Protein AF-A0AAN5IAG0-F1 (afdb_monomer)

Secondary structure (DSSP, 8-state):
---SS-S-------------TT----SS-TT----EE-BTTB--TTEEEETTEEEES---SSTTHHHHGGGTT-GGGHHHHHH-TTTTTSS-----

pLDDT: mean 71.32, std 16.06, range [41.38, 93.06]

Sequence (96 aa):
LLLILLSLLSSPVLPDCVMDEQATWCGCGYMQQALGPCVGGECPDGYMCICDYCCEGCMDDCYDCALYAQFCNNTNYCDLRQKCKRTCGICMDATT

InterPro domains:
  IPR003582 ShKT domain [PS51670] (58-91)

Structure (mmCIF, N/CA/C/O backbone):
data_AF-A0AAN5IAG0-F1
#
_entry.id   AF-A0AAN5IAG0-F1
#
loop_
_atom_site.group_PDB
_atom_site.id
_atom_site.type_symbol
_atom_site.label_atom_id
_atom_site.label_alt_id
_atom_site.label_comp_id
_atom_site.label_asym_id
_atom_site.label_entity_id
_atom_site.label_seq_id
_atom_site.pdbx_PDB_ins_code
_atom_site.Cartn_x
_atom_site.Cartn_y
_atom_site.Cartn_z
_atom_site.occupancy
_atom_site.B_iso_or_equiv
_atom_site.auth_seq_id
_atom_site.auth_comp_id
_atom_site.auth_asym_id
_atom_site.auth_atom_id
_atom_site.pdbx_PDB_model_num
ATOM 1 N N . LEU A 1 1 ? -6.692 49.169 19.188 1.00 49.16 1 LEU A N 1
ATOM 2 C CA . LEU A 1 1 ? -7.111 48.846 17.809 1.00 49.16 1 LEU A CA 1
ATOM 3 C C . LEU A 1 1 ? -6.194 47.737 17.318 1.00 49.16 1 LEU A C 1
ATOM 5 O O . LEU A 1 1 ? -4.998 47.959 17.242 1.00 49.16 1 LEU A O 1
ATOM 9 N N . LEU A 1 2 ? -6.690 46.498 17.287 1.00 51.69 2 LEU A N 1
ATOM 10 C CA . LEU A 1 2 ? -7.133 45.889 16.023 1.00 51.69 2 LEU A CA 1
ATOM 11 C C . LEU A 1 2 ? -5.927 45.833 15.064 1.00 51.69 2 LEU A C 1
ATOM 13 O O . LEU A 1 2 ? -5.647 46.829 14.417 1.00 51.69 2 LEU A O 1
ATOM 17 N N . LEU A 1 3 ? -5.128 44.763 14.984 1.00 52.84 3 LEU A N 1
ATOM 18 C CA . LEU A 1 3 ? -5.392 43.684 14.011 1.00 52.84 3 LEU A CA 1
ATOM 19 C C . LEU A 1 3 ? -4.217 42.672 13.904 1.00 52.84 3 LEU A C 1
ATOM 21 O O . LEU A 1 3 ? -3.764 42.423 12.798 1.00 52.84 3 LEU A O 1
ATOM 25 N N . ILE A 1 4 ? -3.649 42.081 14.967 1.00 52.75 4 ILE A N 1
ATOM 26 C CA . ILE A 1 4 ? -2.626 41.023 14.715 1.00 52.75 4 ILE A CA 1
ATOM 27 C C . ILE A 1 4 ? -2.649 39.826 15.678 1.00 52.75 4 ILE A C 1
ATOM 29 O O . ILE A 1 4 ? -1.649 39.150 15.872 1.00 52.75 4 ILE A O 1
ATOM 33 N N . LEU A 1 5 ? -3.811 39.529 16.265 1.00 53.28 5 LEU A N 1
ATOM 34 C CA . LEU A 1 5 ? -4.025 38.369 17.148 1.00 53.28 5 LEU A CA 1
ATOM 35 C C . LEU A 1 5 ? -4.734 37.183 16.455 1.00 53.28 5 LEU A C 1
ATOM 37 O O . LEU A 1 5 ? -5.291 36.337 17.142 1.00 53.28 5 LEU A O 1
ATOM 41 N N . LEU A 1 6 ? -4.759 37.110 15.115 1.00 51.47 6 LEU A N 1
ATOM 42 C CA . LEU A 1 6 ? -5.608 36.137 14.396 1.00 51.47 6 LEU A CA 1
ATOM 43 C C . LEU A 1 6 ? -4.932 35.257 13.343 1.00 51.47 6 LEU A C 1
ATOM 45 O O . LEU A 1 6 ? -5.622 34.521 12.642 1.00 51.47 6 LEU A O 1
ATOM 49 N N . SER A 1 7 ? -3.611 35.259 13.238 1.00 53.59 7 SER A N 1
ATOM 50 C CA . SER A 1 7 ? -2.921 34.332 12.343 1.00 53.59 7 SER A CA 1
ATOM 51 C C . SER A 1 7 ? -2.237 33.244 13.156 1.00 53.59 7 SER A C 1
ATOM 53 O O . SER A 1 7 ? -1.273 33.535 13.858 1.00 53.59 7 SER A O 1
ATOM 55 N N . LEU A 1 8 ? -2.710 32.007 12.952 1.00 51.47 8 LEU A N 1
ATOM 56 C CA . LEU A 1 8 ? -2.096 30.720 13.314 1.00 51.47 8 LEU A CA 1
ATOM 57 C C . LEU A 1 8 ? -2.710 29.999 14.531 1.00 51.47 8 LEU A C 1
ATOM 59 O O . LEU A 1 8 ? -2.003 29.380 15.319 1.00 51.47 8 LEU A O 1
ATOM 63 N N . LEU A 1 9 ? -4.047 29.945 14.620 1.00 47.81 9 LEU A N 1
ATOM 64 C CA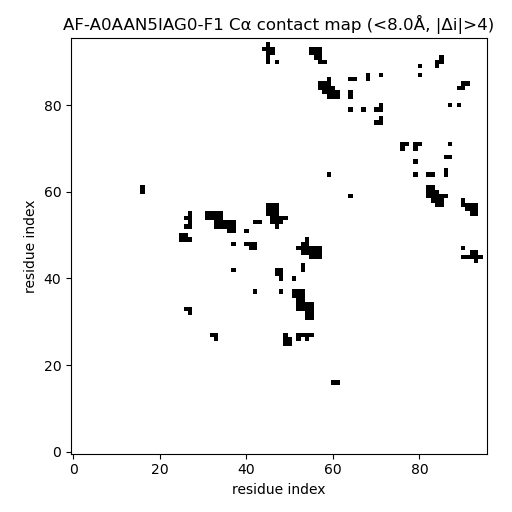 . LEU A 1 9 ? -4.683 28.683 15.032 1.00 47.81 9 LEU A CA 1
ATOM 65 C C . LEU A 1 9 ? -4.558 27.696 13.866 1.00 47.81 9 LEU A C 1
ATOM 67 O O . LEU A 1 9 ? -5.521 27.412 13.157 1.00 47.81 9 LEU A O 1
ATOM 71 N N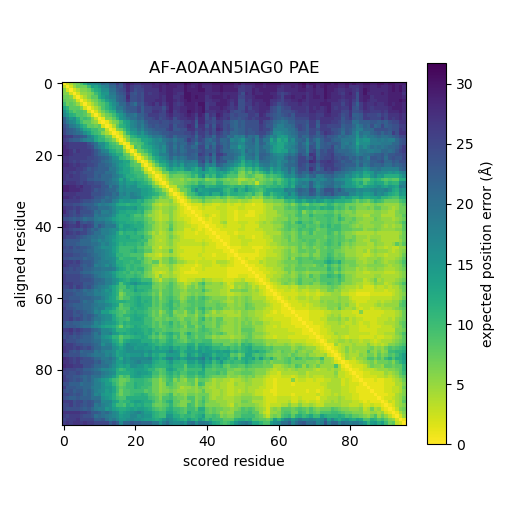 . SER A 1 10 ? -3.340 27.218 13.630 1.00 51.00 10 SER A N 1
ATOM 72 C CA . SER A 1 10 ? -3.144 25.990 12.876 1.00 51.00 10 SER A CA 1
ATOM 73 C C . SER A 1 10 ? -3.660 24.883 13.782 1.00 51.00 10 SER A C 1
ATOM 75 O O . SER A 1 10 ? -3.004 24.507 14.754 1.00 51.00 10 SER A O 1
ATOM 77 N N . SER A 1 11 ? -4.890 24.441 13.532 1.00 51.06 11 SER A N 1
ATOM 78 C CA . SER A 1 11 ? -5.429 23.216 14.113 1.00 51.06 11 SER A CA 1
ATOM 79 C C . SER A 1 11 ? -4.360 22.120 14.039 1.00 51.06 11 SER A C 1
ATOM 81 O O . SER A 1 11 ? -3.685 22.033 13.007 1.00 51.06 11 SER A O 1
ATOM 83 N N . PRO A 1 12 ? -4.194 21.268 15.065 1.00 45.25 12 PRO A N 1
ATOM 84 C CA . PRO A 1 12 ? -3.484 20.018 14.877 1.00 45.25 12 PRO A CA 1
ATOM 85 C C . PRO A 1 12 ? -4.341 19.192 13.919 1.00 45.25 12 PRO A C 1
ATOM 87 O O . PRO A 1 12 ? -5.274 18.502 14.325 1.00 45.25 12 PRO A O 1
ATOM 90 N N . VAL A 1 13 ? -4.083 19.333 12.621 1.00 48.22 13 VAL A N 1
ATOM 91 C CA . VAL A 1 13 ? -4.388 18.279 11.665 1.00 48.22 13 VAL A CA 1
ATOM 92 C C . VAL A 1 13 ? -3.756 17.038 12.279 1.00 48.22 13 VAL A C 1
ATOM 94 O O . VAL A 1 13 ? -2.549 17.017 12.535 1.00 48.22 13 VAL A O 1
ATOM 97 N N . LEU A 1 14 ? -4.595 16.054 12.624 1.00 44.28 14 LEU A N 1
ATOM 98 C CA . LEU A 1 14 ? -4.108 14.702 12.870 1.00 44.28 14 LEU A CA 1
ATOM 99 C C . LEU A 1 14 ? -3.145 14.366 11.729 1.00 44.28 14 LEU A C 1
ATOM 101 O O . LEU A 1 14 ? -3.352 14.870 10.620 1.00 44.28 14 LEU A O 1
ATOM 105 N N . PRO A 1 15 ? -2.120 13.537 11.960 1.00 43.22 15 PRO A N 1
ATOM 106 C CA . PRO A 1 15 ? -1.387 1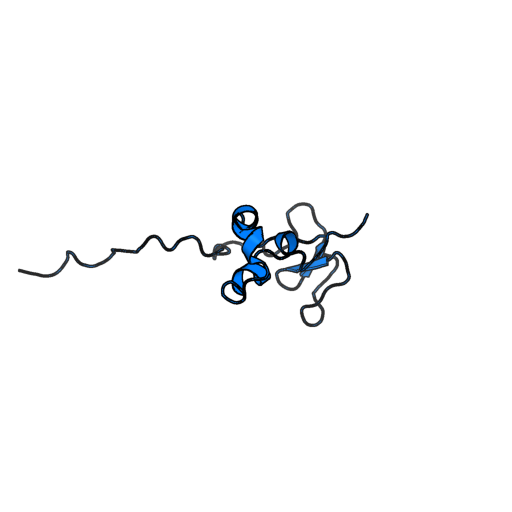2.997 10.844 1.00 43.22 15 PRO A CA 1
ATOM 107 C C . PRO A 1 15 ? -2.393 12.177 10.023 1.00 43.22 15 PRO A C 1
ATOM 109 O O . PRO A 1 15 ? -2.606 10.993 10.259 1.00 43.22 15 PRO A O 1
ATOM 112 N N . ASP A 1 16 ? -2.981 12.804 8.999 1.00 41.53 16 ASP A N 1
ATOM 113 C CA . ASP A 1 16 ? -3.017 12.172 7.697 1.00 41.53 16 ASP A CA 1
ATOM 114 C C . ASP A 1 16 ? -1.659 11.501 7.539 1.00 41.53 16 ASP A C 1
ATOM 116 O O . ASP A 1 16 ? -0.645 12.045 7.982 1.00 41.53 16 ASP A O 1
ATOM 120 N N . CYS A 1 17 ? -1.646 10.281 7.028 1.00 45.94 17 CYS A N 1
ATOM 121 C CA . CYS A 1 17 ? -0.437 9.503 6.812 1.00 45.94 17 CYS A CA 1
ATOM 122 C C . CYS A 1 17 ? 0.376 10.241 5.730 1.00 45.94 17 CYS A C 1
ATOM 124 O O . CYS A 1 17 ? 0.362 9.886 4.556 1.00 45.94 17 CYS A O 1
ATOM 126 N N . VAL A 1 18 ? 0.955 11.383 6.110 1.00 43.06 18 VAL A N 1
ATOM 127 C CA . VAL A 1 18 ? 1.757 12.278 5.307 1.00 43.06 18 VAL A CA 1
ATOM 128 C C . VAL A 1 18 ? 3.048 11.510 5.207 1.00 43.06 18 VAL A C 1
ATOM 130 O O . VAL A 1 18 ? 3.856 11.473 6.135 1.00 43.06 18 VAL A O 1
ATOM 133 N N . MET A 1 19 ? 3.191 10.830 4.077 1.00 47.41 19 MET A N 1
ATOM 134 C CA . MET A 1 19 ? 4.501 10.587 3.511 1.00 47.41 19 MET A CA 1
ATOM 135 C C . MET A 1 19 ? 5.180 11.954 3.504 1.00 47.41 19 MET A C 1
ATOM 137 O O . MET A 1 19 ? 4.764 12.843 2.763 1.00 47.41 19 MET A O 1
ATOM 141 N N . ASP A 1 20 ? 6.102 12.153 4.4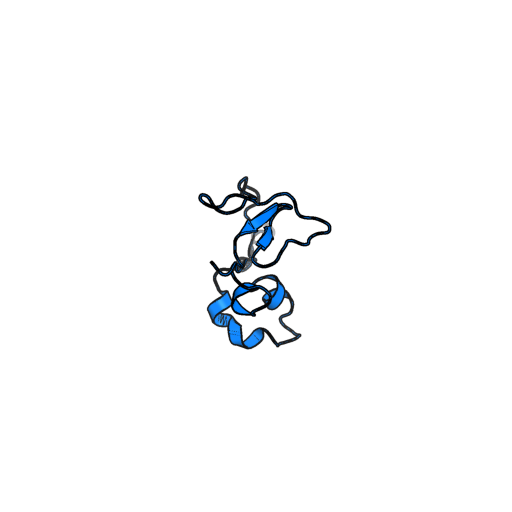46 1.00 41.38 20 ASP A N 1
ATOM 142 C CA . ASP A 1 20 ? 6.843 13.397 4.606 1.00 41.38 20 ASP A CA 1
ATOM 143 C C . ASP A 1 20 ? 7.347 13.829 3.224 1.00 41.38 20 ASP A C 1
ATOM 145 O O . ASP A 1 20 ? 7.867 1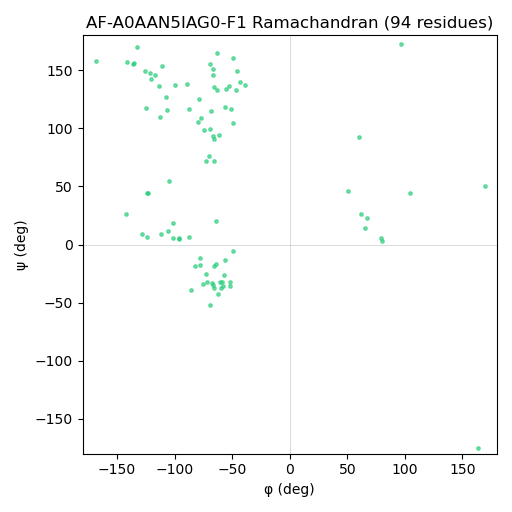3.005 2.469 1.00 41.38 20 ASP A O 1
ATOM 149 N N . GLU A 1 21 ? 7.166 15.101 2.865 1.00 51.56 21 GLU A N 1
ATOM 150 C CA . GLU A 1 21 ? 7.585 15.660 1.570 1.00 51.56 21 GLU A CA 1
ATOM 151 C C . GLU A 1 21 ? 9.096 15.455 1.316 1.00 51.56 21 GLU A C 1
ATOM 153 O O . GLU A 1 21 ? 9.570 15.579 0.188 1.00 51.56 21 GLU A O 1
ATOM 158 N N . GLN A 1 22 ? 9.861 15.072 2.347 1.00 45.28 22 GLN A N 1
ATOM 159 C CA . GLN A 1 22 ? 11.279 14.733 2.257 1.00 45.28 22 GLN A CA 1
ATOM 160 C C . GLN A 1 22 ? 11.601 13.235 2.346 1.00 45.28 22 GLN A C 1
ATOM 162 O O . GLN A 1 22 ? 12.778 12.865 2.427 1.00 45.28 22 GLN A O 1
ATOM 167 N N . ALA A 1 23 ? 10.606 12.350 2.264 1.00 44.25 23 ALA A N 1
ATOM 168 C CA . ALA A 1 23 ? 10.810 10.914 2.126 1.00 44.25 23 ALA A CA 1
ATOM 169 C C . ALA A 1 23 ? 11.359 10.582 0.724 1.00 44.25 23 ALA A C 1
ATOM 171 O O . ALA A 1 23 ? 10.687 10.018 -0.133 1.00 44.25 23 ALA A O 1
ATOM 172 N N . THR A 1 24 ? 12.648 10.849 0.517 1.00 43.41 24 THR A N 1
ATOM 173 C CA . THR A 1 24 ? 13.482 10.351 -0.595 1.00 43.41 24 THR A CA 1
ATOM 174 C C . THR A 1 24 ? 13.664 8.822 -0.570 1.00 43.41 24 THR A C 1
ATOM 176 O O . THR A 1 24 ? 14.575 8.285 -1.195 1.00 43.41 24 THR A O 1
ATOM 179 N N . TRP A 1 25 ? 12.787 8.096 0.127 1.00 51.53 25 TRP A N 1
ATOM 180 C CA . TRP A 1 25 ? 12.814 6.646 0.283 1.00 51.53 25 TRP A CA 1
ATOM 181 C C . TRP A 1 25 ? 11.494 6.018 -0.192 1.00 51.53 25 TRP A C 1
ATOM 183 O O . TRP A 1 25 ? 10.926 5.134 0.433 1.00 51.53 25 TRP A O 1
ATOM 193 N N . CYS A 1 26 ? 10.980 6.462 -1.336 1.00 58.97 26 CYS A N 1
ATOM 194 C CA . CYS A 1 26 ? 9.992 5.668 -2.058 1.00 58.97 26 CYS A CA 1
ATOM 195 C C . CYS A 1 26 ? 10.683 4.388 -2.562 1.00 58.97 26 CYS A C 1
ATOM 197 O O . CYS A 1 26 ? 11.349 4.390 -3.595 1.00 58.97 26 CYS A O 1
ATOM 199 N N . GLY A 1 27 ? 10.604 3.317 -1.778 1.00 59.59 27 GLY A N 1
ATOM 200 C CA . GLY A 1 27 ? 11.225 2.035 -2.070 1.00 59.59 27 GLY A CA 1
ATOM 201 C C . GLY A 1 27 ? 10.716 0.960 -1.123 1.00 59.59 27 GLY A C 1
ATOM 202 O O . GLY A 1 27 ? 10.228 1.252 -0.031 1.00 59.59 27 GLY A O 1
ATOM 203 N N . CYS A 1 28 ? 10.837 -0.294 -1.543 1.00 66.25 28 CYS A N 1
ATOM 204 C CA . CYS A 1 28 ? 10.644 -1.430 -0.651 1.00 66.25 28 CYS A CA 1
ATOM 205 C C . CYS A 1 28 ? 11.604 -1.245 0.530 1.00 66.25 28 CYS A C 1
ATOM 207 O O . CYS A 1 28 ? 12.745 -0.833 0.309 1.00 66.25 28 CYS A O 1
ATOM 209 N N . GLY A 1 29 ? 11.130 -1.428 1.769 1.00 62.16 29 GLY A N 1
ATOM 210 C CA . GLY A 1 29 ? 11.879 -1.044 2.971 1.00 62.16 29 GLY A CA 1
ATOM 211 C C . GLY A 1 29 ? 13.324 -1.546 2.968 1.00 62.16 29 GLY A C 1
ATOM 212 O O . GLY A 1 29 ? 13.649 -2.471 2.243 1.00 62.16 29 GLY A O 1
ATOM 213 N N . TYR A 1 30 ? 14.195 -0.951 3.788 1.00 56.94 30 TYR A N 1
ATOM 214 C CA . TYR A 1 30 ? 15.673 -1.032 3.729 1.00 56.94 30 TYR A CA 1
ATOM 215 C C . TYR A 1 30 ? 16.326 -2.442 3.609 1.00 56.94 30 TYR A C 1
ATOM 217 O O . TYR A 1 30 ? 17.536 -2.540 3.429 1.00 56.94 30 TYR A O 1
ATOM 225 N N . MET A 1 31 ? 15.566 -3.539 3.678 1.00 54.59 31 MET A N 1
ATOM 226 C CA . MET A 1 31 ? 16.024 -4.920 3.458 1.00 54.59 31 MET A CA 1
ATOM 227 C C . MET A 1 31 ? 15.266 -5.703 2.365 1.00 54.59 31 MET A C 1
ATOM 229 O O . MET A 1 31 ? 15.511 -6.895 2.207 1.00 54.59 31 MET A O 1
ATOM 233 N N . GLN A 1 32 ? 14.364 -5.0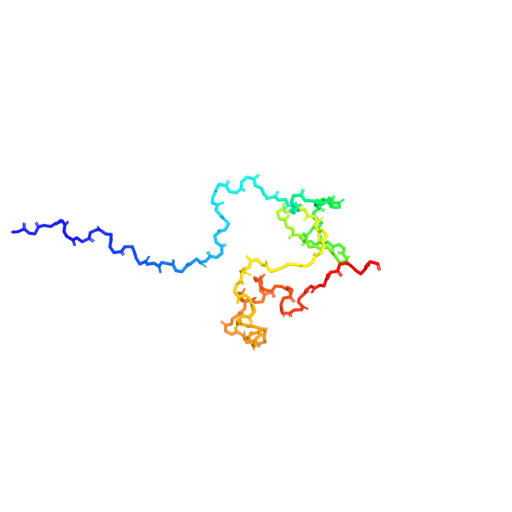81 1.607 1.00 64.62 32 GLN A N 1
ATOM 234 C CA . GLN A 1 32 ? 13.531 -5.757 0.610 1.00 64.62 32 GLN A CA 1
ATOM 235 C C . GLN A 1 32 ? 13.988 -5.414 -0.809 1.00 64.62 32 GLN A C 1
ATOM 237 O O . GLN A 1 32 ? 14.095 -4.245 -1.177 1.00 64.62 32 GLN A O 1
ATOM 242 N N . GLN A 1 33 ? 14.242 -6.436 -1.627 1.00 69.38 33 GLN A N 1
ATOM 243 C CA . GLN A 1 33 ? 14.476 -6.244 -3.056 1.00 69.38 33 GLN A CA 1
ATOM 244 C C . GLN A 1 33 ? 13.140 -6.047 -3.772 1.00 69.38 33 GLN A C 1
ATOM 246 O O . GLN A 1 33 ? 12.241 -6.878 -3.668 1.00 69.38 33 GLN A O 1
ATOM 251 N N . ALA A 1 34 ? 13.024 -4.944 -4.515 1.00 78.69 34 ALA A N 1
ATOM 252 C CA . ALA A 1 34 ? 11.925 -4.760 -5.452 1.00 78.69 34 ALA A CA 1
ATOM 253 C C . ALA A 1 34 ? 12.010 -5.830 -6.550 1.00 78.69 34 ALA A C 1
ATOM 255 O O . ALA A 1 34 ? 13.075 -6.026 -7.140 1.00 78.69 34 ALA A O 1
ATOM 256 N N . LEU A 1 35 ? 10.889 -6.485 -6.855 1.00 85.75 35 LEU A N 1
ATOM 257 C CA . LEU A 1 35 ? 10.804 -7.451 -7.953 1.00 85.75 35 LEU A CA 1
ATOM 258 C C . LEU A 1 35 ? 10.973 -6.763 -9.318 1.00 85.75 35 LEU A C 1
ATOM 260 O O . LEU A 1 35 ? 11.546 -7.326 -10.247 1.00 85.75 35 LEU A O 1
ATOM 264 N N . GLY A 1 36 ? 10.467 -5.536 -9.432 1.00 85.69 36 GLY A N 1
ATOM 265 C CA . GLY A 1 36 ? 10.457 -4.745 -10.657 1.00 85.69 36 GLY A CA 1
ATOM 266 C C . GLY A 1 36 ? 9.460 -3.589 -10.564 1.00 85.69 36 GLY A C 1
ATOM 267 O O . GLY A 1 36 ? 8.891 -3.373 -9.493 1.00 85.69 36 GLY A O 1
ATOM 268 N N . PRO A 1 37 ? 9.253 -2.830 -11.652 1.00 87.69 37 PRO A N 1
ATOM 269 C CA . PRO A 1 37 ? 8.225 -1.802 -11.696 1.00 87.69 37 PRO A CA 1
ATOM 270 C C . PRO A 1 37 ? 6.820 -2.417 -11.707 1.00 87.69 37 PRO A C 1
ATOM 272 O O . PRO A 1 37 ? 6.629 -3.540 -12.182 1.00 87.69 37 PRO A O 1
ATOM 275 N N . CYS A 1 38 ? 5.827 -1.665 -11.243 1.00 88.38 38 CYS A N 1
ATOM 276 C CA . CYS A 1 38 ? 4.429 -2.054 -11.384 1.00 88.38 38 CYS A CA 1
ATOM 277 C C . CYS A 1 38 ? 4.006 -2.031 -12.85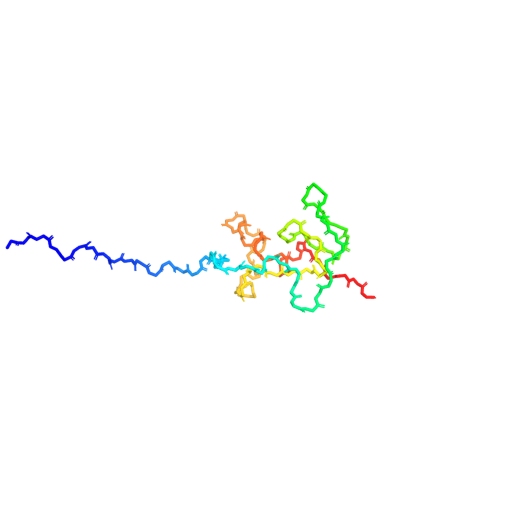4 1.00 88.38 38 CYS A C 1
ATOM 279 O O . CYS A 1 38 ? 4.418 -1.165 -13.629 1.00 88.38 38 CYS A O 1
ATOM 281 N N . VAL A 1 39 ? 3.115 -2.943 -13.235 1.00 93.06 39 VAL A N 1
ATOM 282 C CA . VAL A 1 39 ? 2.529 -2.966 -14.578 1.00 93.06 39 VAL A CA 1
ATOM 283 C C . VAL A 1 39 ? 1.052 -2.639 -14.435 1.00 93.06 39 VAL A C 1
ATOM 285 O O . VAL A 1 39 ? 0.296 -3.413 -13.867 1.00 93.06 39 VAL A O 1
ATOM 288 N N . GLY A 1 40 ? 0.642 -1.451 -14.888 1.00 89.50 40 GLY A N 1
ATOM 289 C CA . GLY A 1 40 ? -0.750 -1.001 -14.749 1.00 89.50 40 GLY A CA 1
ATOM 290 C C . GLY A 1 40 ? -1.197 -0.739 -13.304 1.00 89.50 40 GLY A C 1
ATOM 291 O O . GLY A 1 40 ? -2.390 -0.773 -13.032 1.00 89.50 40 GLY A O 1
ATOM 292 N N . GLY A 1 41 ? -0.259 -0.484 -12.383 1.00 84.88 41 GLY A N 1
ATOM 293 C CA . GLY A 1 41 ? -0.545 -0.342 -10.947 1.00 84.88 41 GLY A CA 1
ATOM 294 C C . GLY A 1 41 ? -0.717 -1.675 -10.212 1.00 84.88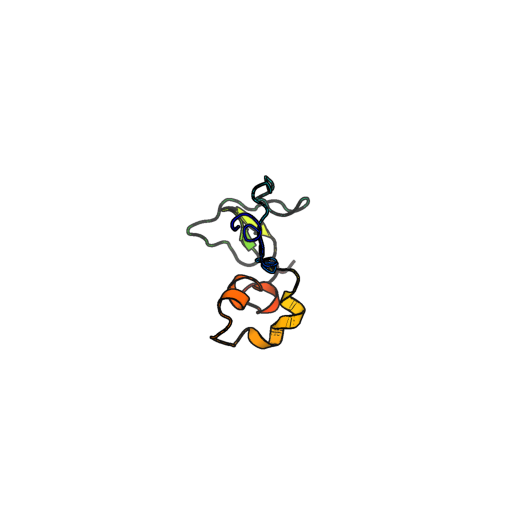 41 GLY A C 1
ATOM 295 O O . GLY A 1 41 ? -1.039 -1.680 -9.027 1.00 84.88 41 GLY A O 1
ATOM 296 N N . GLU A 1 42 ? -0.482 -2.795 -10.897 1.00 87.06 42 GLU A N 1
ATOM 297 C CA . GLU A 1 42 ? -0.618 -4.143 -10.355 1.00 87.06 42 GLU A CA 1
ATOM 298 C C . GLU A 1 42 ? 0.747 -4.824 -10.202 1.00 87.06 42 GLU A C 1
ATOM 300 O O . GLU A 1 42 ? 1.718 -4.518 -10.908 1.00 87.06 42 GLU A O 1
ATOM 305 N N . CYS A 1 43 ? 0.796 -5.761 -9.257 1.00 87.56 43 CYS A N 1
ATOM 306 C CA . CYS A 1 43 ? 1.941 -6.602 -8.938 1.00 87.56 43 CYS A CA 1
ATOM 307 C C . CYS A 1 43 ? 1.472 -8.054 -8.754 1.00 87.56 43 CYS A C 1
ATOM 309 O O . CYS A 1 43 ? 0.293 -8.274 -8.472 1.00 87.56 43 CYS A O 1
ATOM 311 N N . PRO A 1 44 ? 2.359 -9.049 -8.938 1.00 87.75 44 PRO A N 1
ATOM 312 C CA . PRO A 1 44 ? 2.017 -10.453 -8.722 1.00 87.75 44 PRO A CA 1
ATOM 313 C C . PRO A 1 44 ? 1.656 -10.743 -7.258 1.00 87.75 44 PRO A C 1
ATOM 315 O O . PRO A 1 44 ? 1.960 -9.954 -6.364 1.00 87.75 44 PRO A O 1
ATOM 318 N N . ASP A 1 45 ? 1.032 -11.897 -7.016 1.00 84.44 45 ASP A N 1
ATOM 319 C CA . ASP A 1 45 ? 0.613 -12.313 -5.675 1.00 84.44 45 ASP A CA 1
ATOM 320 C C . ASP A 1 45 ? 1.763 -12.249 -4.662 1.00 84.44 45 ASP A C 1
ATOM 322 O O . ASP A 1 45 ? 2.889 -12.669 -4.936 1.00 84.44 45 ASP A O 1
ATOM 326 N N . GLY A 1 46 ? 1.462 -11.721 -3.475 1.00 81.12 46 GLY A N 1
ATOM 327 C CA . GLY A 1 46 ? 2.455 -11.501 -2.427 1.00 81.12 46 GLY A CA 1
ATOM 328 C C . GLY A 1 46 ? 3.299 -10.238 -2.605 1.00 81.12 46 GLY A C 1
ATOM 329 O O . GLY A 1 46 ? 4.169 -9.994 -1.773 1.00 81.12 46 GLY A O 1
ATOM 330 N N . TYR A 1 47 ? 3.041 -9.428 -3.637 1.00 84.94 47 TYR A N 1
ATOM 331 C CA . TYR A 1 47 ? 3.686 -8.136 -3.851 1.00 84.94 47 TYR A CA 1
ATOM 332 C C . TYR A 1 47 ? 2.660 -7.003 -3.906 1.00 84.94 47 TYR A C 1
ATOM 334 O O . TYR A 1 47 ? 1.546 -7.162 -4.405 1.00 84.94 47 TYR A O 1
ATOM 342 N N . MET A 1 48 ? 3.056 -5.821 -3.444 1.00 82.69 48 MET A N 1
ATOM 343 C CA . MET A 1 48 ? 2.266 -4.599 -3.568 1.00 82.69 48 MET A CA 1
ATOM 344 C C . MET A 1 48 ? 2.982 -3.555 -4.407 1.00 82.69 48 M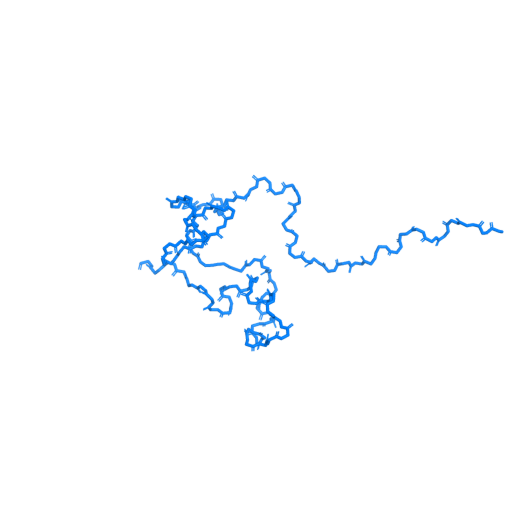ET A C 1
ATOM 346 O O . MET A 1 48 ? 4.202 -3.410 -4.330 1.00 82.69 48 MET A O 1
ATOM 350 N N . CYS A 1 49 ? 2.195 -2.783 -5.155 1.00 85.06 49 CYS A N 1
ATOM 351 C CA . CYS A 1 49 ? 2.699 -1.623 -5.869 1.00 85.06 49 CYS A CA 1
ATOM 352 C C . CYS A 1 49 ? 2.911 -0.455 -4.897 1.00 85.06 49 CYS A C 1
ATOM 354 O O . CYS A 1 49 ? 1.949 0.138 -4.404 1.00 85.06 49 CYS A O 1
ATOM 356 N N . ILE A 1 50 ? 4.172 -0.132 -4.620 1.00 79.75 50 ILE A N 1
ATOM 357 C CA . ILE A 1 50 ? 4.590 0.970 -3.753 1.00 79.75 50 ILE A CA 1
ATOM 358 C C . ILE A 1 50 ? 5.534 1.856 -4.562 1.00 79.75 50 ILE A C 1
ATOM 360 O O . ILE A 1 50 ? 6.594 1.412 -4.996 1.00 79.75 50 ILE A O 1
ATOM 364 N N . CYS A 1 51 ? 5.142 3.114 -4.771 1.00 78.00 51 CYS A N 1
ATOM 365 C CA . CYS A 1 51 ? 5.922 4.089 -5.539 1.00 78.00 51 CYS A CA 1
ATOM 366 C C . CYS A 1 51 ? 6.376 3.573 -6.923 1.00 78.00 51 CYS A C 1
ATOM 368 O O . CYS A 1 51 ? 7.541 3.717 -7.281 1.00 78.00 51 CYS A O 1
ATOM 370 N N . ASP A 1 52 ? 5.464 2.942 -7.671 1.00 83.06 52 ASP A N 1
ATOM 371 C CA . ASP A 1 52 ? 5.712 2.305 -8.976 1.00 83.06 52 ASP A CA 1
ATOM 372 C C . ASP A 1 52 ? 6.655 1.087 -8.967 1.00 83.06 52 ASP A C 1
ATOM 374 O O . ASP A 1 52 ? 7.043 0.616 -10.036 1.00 83.06 52 ASP A O 1
ATOM 378 N N . TYR A 1 53 ? 6.959 0.505 -7.801 1.00 85.25 53 TYR A N 1
ATOM 379 C CA . TYR A 1 53 ? 7.704 -0.752 -7.680 1.00 85.25 53 TYR A CA 1
ATOM 380 C C . TYR A 1 53 ? 6.915 -1.841 -6.949 1.00 85.25 53 TYR A C 1
ATOM 382 O O . TYR A 1 53 ? 6.215 -1.584 -5.973 1.00 85.25 53 TYR A O 1
ATOM 390 N N . CYS A 1 54 ? 7.068 -3.084 -7.404 1.00 87.69 54 CYS A N 1
ATOM 391 C CA . CYS A 1 54 ? 6.525 -4.266 -6.752 1.00 87.69 54 CYS A CA 1
ATOM 392 C C . CYS A 1 54 ? 7.415 -4.686 -5.584 1.00 87.69 54 CYS A C 1
ATOM 394 O O . CYS A 1 54 ? 8.495 -5.255 -5.776 1.00 87.69 54 CYS A O 1
ATOM 396 N N . CYS A 1 55 ? 6.934 -4.413 -4.377 1.00 84.06 55 CYS A N 1
ATOM 397 C CA . CYS A 1 55 ? 7.588 -4.745 -3.121 1.00 84.06 55 CYS A CA 1
ATOM 398 C C . CYS A 1 55 ? 7.001 -6.008 -2.516 1.00 84.06 55 CYS A C 1
ATOM 400 O O . CYS A 1 55 ? 5.787 -6.184 -2.532 1.00 84.06 55 CYS A O 1
ATOM 402 N N . GLU A 1 56 ? 7.866 -6.877 -1.999 1.00 84.31 56 GLU A N 1
ATOM 403 C CA . GLU A 1 56 ? 7.446 -8.111 -1.344 1.00 84.31 56 GLU A CA 1
ATOM 404 C C . GLU A 1 56 ? 6.681 -7.813 -0.051 1.00 84.31 56 GLU A C 1
ATOM 406 O O . GLU A 1 56 ? 7.091 -6.996 0.781 1.00 84.31 56 GLU A O 1
ATOM 411 N N . GLY A 1 57 ? 5.583 -8.534 0.127 1.00 80.69 57 GLY A N 1
ATOM 412 C CA . GLY A 1 57 ? 4.713 -8.443 1.279 1.00 80.69 57 GLY A CA 1
ATOM 413 C C . GLY A 1 57 ? 3.513 -7.534 1.054 1.00 80.69 57 GLY A C 1
ATOM 414 O O . GLY A 1 57 ? 3.361 -6.820 0.065 1.00 80.69 57 GLY A O 1
ATOM 415 N N . CYS A 1 58 ? 2.636 -7.577 2.038 1.00 85.12 58 CYS A N 1
ATOM 416 C CA . CYS A 1 58 ? 1.455 -6.740 2.142 1.00 85.12 58 CYS A CA 1
ATOM 417 C C . CYS A 1 58 ? 1.654 -5.820 3.336 1.00 85.12 58 CYS A C 1
ATOM 419 O O . CYS A 1 58 ? 2.122 -6.301 4.347 1.00 85.12 58 CYS A O 1
ATOM 421 N N . MET A 1 59 ? 1.348 -4.531 3.300 1.00 79.50 59 MET A N 1
ATOM 422 C CA . MET A 1 59 ? 1.598 -3.628 4.433 1.00 79.50 59 MET A CA 1
ATOM 423 C C . MET A 1 59 ? 0.459 -2.629 4.581 1.00 79.50 59 MET A C 1
ATOM 425 O O . MET A 1 59 ? -0.285 -2.373 3.635 1.00 79.50 59 MET A O 1
ATOM 429 N N . ASP A 1 60 ? 0.325 -2.095 5.789 1.00 83.19 60 ASP A N 1
ATOM 430 C CA . ASP A 1 60 ? -0.544 -0.957 6.050 1.00 83.19 60 ASP A CA 1
ATOM 431 C C . ASP A 1 60 ? 0.253 0.340 5.855 1.00 83.19 60 ASP A C 1
ATOM 433 O O . ASP A 1 60 ? 1.400 0.444 6.286 1.00 83.19 60 ASP A O 1
ATOM 437 N N . ASP A 1 61 ? -0.369 1.333 5.230 1.00 76.88 61 ASP A N 1
ATOM 438 C CA . ASP A 1 61 ? 0.190 2.665 4.994 1.00 76.88 61 ASP A CA 1
ATOM 439 C C . ASP A 1 61 ? 0.135 3.541 6.266 1.00 76.88 61 ASP A C 1
ATOM 441 O O . ASP A 1 61 ? 0.820 4.558 6.358 1.00 76.88 61 ASP A O 1
ATOM 445 N N . CYS A 1 62 ? -0.683 3.165 7.258 1.00 77.44 62 CYS A N 1
ATOM 446 C CA . CYS A 1 62 ? -0.867 3.903 8.512 1.00 77.44 62 CYS A CA 1
ATOM 447 C C . CYS A 1 62 ? -0.619 2.999 9.732 1.00 77.44 62 CYS A C 1
ATOM 449 O O . CYS A 1 62 ? -0.858 1.793 9.702 1.00 77.44 62 CYS A O 1
ATOM 451 N N . TYR A 1 63 ? -0.143 3.583 10.834 1.00 79.88 63 TYR A N 1
ATOM 452 C CA . TYR A 1 63 ? 0.274 2.833 12.029 1.00 79.88 63 TYR A CA 1
ATOM 453 C C . TYR A 1 63 ? -0.884 2.449 12.968 1.00 79.88 63 TYR A C 1
ATOM 455 O O . TYR A 1 63 ? -0.733 1.581 13.826 1.00 79.88 63 TYR A O 1
ATOM 463 N N . ASP A 1 64 ? -2.035 3.109 12.847 1.00 81.62 64 ASP A N 1
ATOM 464 C CA . ASP A 1 64 ? -3.198 2.979 13.728 1.00 81.62 64 ASP A CA 1
ATOM 465 C C . ASP A 1 64 ? -4.263 2.006 13.197 1.00 81.62 64 ASP A C 1
ATOM 467 O O . ASP A 1 64 ? -5.310 1.828 13.820 1.00 81.62 64 ASP A O 1
ATOM 471 N N . CYS A 1 65 ? -3.980 1.307 12.095 1.00 85.00 65 CYS A N 1
ATOM 472 C CA . CYS A 1 65 ? -4.891 0.358 11.455 1.00 85.00 65 CYS A CA 1
ATOM 473 C C . CYS A 1 65 ? -5.460 -0.701 12.412 1.00 85.00 65 CYS A C 1
ATOM 475 O O . CYS A 1 65 ? -6.648 -1.024 12.339 1.00 85.00 65 CYS A O 1
ATOM 477 N N . ALA A 1 66 ? -4.669 -1.165 13.386 1.00 88.12 66 ALA A N 1
ATOM 478 C CA . ALA A 1 66 ? -5.117 -2.117 14.403 1.00 88.12 66 ALA A CA 1
ATOM 479 C C . ALA A 1 66 ? -6.315 -1.614 15.237 1.00 88.12 66 ALA A C 1
ATOM 481 O O . ALA A 1 66 ? -7.167 -2.411 15.630 1.00 88.12 66 ALA A O 1
ATOM 482 N N . LEU A 1 67 ? -6.419 -0.301 15.483 1.00 86.56 67 LEU A N 1
ATOM 483 C CA . LEU A 1 67 ? -7.528 0.299 16.240 1.00 86.56 67 LEU A CA 1
ATOM 484 C C . LEU A 1 67 ? -8.834 0.323 15.437 1.00 86.56 67 LEU A C 1
ATOM 486 O O . LEU A 1 67 ? -9.924 0.323 16.010 1.00 86.56 67 LEU A O 1
ATOM 490 N N . TYR A 1 68 ? -8.725 0.333 14.110 1.00 84.00 68 TYR A N 1
ATOM 491 C CA . TYR A 1 68 ? -9.847 0.527 13.201 1.00 84.00 68 TYR A CA 1
ATOM 492 C C . TYR A 1 68 ? -10.201 -0.721 12.385 1.00 84.00 68 TYR A C 1
ATOM 494 O O . TYR A 1 68 ? -11.072 -0.645 11.522 1.00 84.00 68 TYR A O 1
ATOM 502 N N . ALA A 1 69 ? -9.616 -1.883 12.688 1.00 86.69 69 ALA A N 1
ATOM 503 C CA . ALA A 1 69 ? -9.862 -3.143 11.977 1.00 86.69 69 ALA A CA 1
ATOM 504 C C . ALA A 1 69 ? -11.359 -3.507 11.855 1.00 86.69 69 ALA A C 1
ATOM 506 O O . ALA A 1 69 ? -11.808 -4.051 10.848 1.00 86.69 69 ALA A O 1
ATOM 507 N N . GLN A 1 70 ? -12.176 -3.139 12.846 1.00 87.25 70 GLN A N 1
ATOM 508 C CA . GLN A 1 70 ? -13.629 -3.352 12.813 1.00 87.25 70 GLN A CA 1
ATOM 509 C C . GLN A 1 70 ? -14.362 -2.548 11.721 1.00 87.25 70 GLN A C 1
ATOM 511 O O . GLN A 1 70 ? -15.489 -2.878 11.355 1.00 87.25 70 GLN A O 1
ATOM 516 N N . PHE A 1 71 ? -13.742 -1.494 11.187 1.00 86.25 71 PHE A N 1
ATOM 517 C CA . PHE A 1 71 ? -14.326 -0.611 10.179 1.00 86.25 71 PHE A CA 1
ATOM 518 C C . PHE A 1 71 ? -13.930 -0.978 8.747 1.00 86.25 71 PHE A C 1
ATOM 520 O O . PHE A 1 71 ? -14.353 -0.295 7.819 1.00 86.25 71 PHE A O 1
ATOM 527 N N . CYS A 1 72 ? -13.210 -2.081 8.532 1.00 87.12 72 CYS A N 1
ATOM 528 C CA . CYS A 1 72 ? -12.813 -2.528 7.195 1.00 87.12 72 CYS A CA 1
ATOM 529 C C . CYS A 1 72 ? -13.993 -2.755 6.236 1.00 87.12 72 CYS A C 1
ATOM 531 O O . CYS A 1 72 ? -13.836 -2.604 5.030 1.00 87.12 72 CYS A O 1
ATOM 533 N N . ASN A 1 73 ? -15.185 -3.068 6.753 1.00 85.44 73 ASN A N 1
ATOM 534 C CA . ASN A 1 73 ? -16.404 -3.230 5.949 1.00 85.44 73 ASN A CA 1
ATOM 535 C C . ASN A 1 73 ? -17.337 -2.008 6.005 1.00 85.44 73 ASN A C 1
ATOM 537 O O . ASN A 1 73 ? -18.453 -2.056 5.489 1.00 85.44 73 ASN A O 1
ATOM 541 N N . ASN A 1 74 ? -16.917 -0.917 6.650 1.00 82.06 74 ASN A N 1
ATOM 542 C CA . ASN A 1 74 ? -17.723 0.287 6.776 1.00 82.06 74 ASN A CA 1
ATOM 543 C C . ASN A 1 74 ? -17.504 1.198 5.562 1.00 82.06 74 ASN A C 1
ATOM 545 O O . ASN A 1 74 ? -16.420 1.738 5.359 1.00 82.06 74 ASN A O 1
ATOM 549 N N . THR A 1 75 ? -18.561 1.424 4.782 1.00 76.56 75 THR A N 1
ATOM 550 C CA . THR A 1 75 ? -18.530 2.283 3.587 1.00 76.56 75 THR A CA 1
ATOM 551 C C . THR A 1 75 ? -18.243 3.755 3.891 1.00 76.56 75 THR A C 1
ATOM 553 O O . THR A 1 75 ? -17.879 4.496 2.987 1.00 76.56 75 THR A O 1
ATOM 556 N N . ASN A 1 76 ? -18.383 4.195 5.146 1.00 74.44 76 ASN A N 1
ATOM 557 C CA . ASN A 1 76 ? -18.000 5.549 5.563 1.00 74.44 76 ASN A CA 1
ATOM 558 C C . ASN A 1 76 ? -16.481 5.709 5.749 1.00 74.44 76 ASN A C 1
ATOM 560 O O . ASN A 1 76 ? -16.003 6.829 5.877 1.00 74.44 76 ASN A O 1
ATOM 564 N N . TYR A 1 77 ? -15.731 4.602 5.763 1.00 67.25 77 TYR A N 1
ATOM 565 C CA . TYR A 1 77 ? -14.289 4.559 6.004 1.00 67.25 77 TYR A CA 1
ATOM 566 C C . TYR A 1 77 ? -13.562 3.855 4.845 1.00 67.25 77 TYR A C 1
ATOM 568 O O . TYR A 1 77 ? -12.681 3.025 5.052 1.00 67.25 77 TYR A O 1
ATOM 576 N N . CYS A 1 78 ? -13.927 4.176 3.597 1.00 61.03 78 CYS A N 1
ATOM 577 C CA . CYS A 1 78 ? -13.266 3.634 2.400 1.00 61.03 78 CYS A CA 1
ATOM 578 C C . CYS A 1 78 ? -11.761 3.936 2.369 1.00 61.03 78 CYS A C 1
ATOM 580 O O . CYS A 1 78 ? -10.976 3.072 1.978 1.00 61.03 78 CYS A O 1
ATOM 582 N N . ASP A 1 79 ? -11.358 5.109 2.858 1.00 73.88 79 ASP A N 1
ATOM 583 C CA . ASP A 1 79 ? -9.947 5.485 2.987 1.00 73.88 79 ASP A CA 1
ATOM 584 C C . ASP A 1 79 ? -9.193 4.528 3.912 1.00 73.88 79 ASP A C 1
ATOM 586 O O . ASP A 1 79 ? -8.025 4.224 3.680 1.00 73.88 79 ASP A O 1
ATOM 590 N N . LEU A 1 80 ? -9.879 3.982 4.922 1.00 71.38 80 LEU A N 1
ATOM 591 C CA . LEU A 1 80 ? -9.297 3.005 5.829 1.00 71.38 80 LEU A CA 1
ATOM 592 C C . LEU A 1 80 ? -8.953 1.706 5.100 1.00 71.38 80 LEU A C 1
ATOM 594 O O . LEU A 1 80 ? -7.908 1.134 5.356 1.00 71.38 80 LEU A O 1
ATOM 598 N N . ARG A 1 81 ? -9.774 1.256 4.144 1.00 72.94 81 ARG A N 1
ATOM 599 C CA . ARG A 1 81 ? -9.461 0.063 3.336 1.00 72.94 81 ARG A CA 1
ATOM 600 C C . ARG A 1 81 ? -8.268 0.281 2.407 1.00 72.94 81 ARG A C 1
ATOM 602 O O . ARG A 1 81 ? -7.535 -0.664 2.138 1.00 72.94 81 ARG A O 1
ATOM 609 N N . GLN A 1 82 ? -8.089 1.505 1.909 1.00 75.81 82 GLN A N 1
ATOM 610 C CA . GLN A 1 82 ? -6.966 1.857 1.035 1.00 75.81 82 GLN A CA 1
ATOM 611 C C . GLN A 1 82 ? -5.651 1.991 1.803 1.00 75.81 82 GLN A C 1
ATOM 613 O O . GLN A 1 82 ? -4.603 1.643 1.264 1.00 75.81 82 GLN A O 1
ATOM 618 N N . LYS A 1 83 ? -5.728 2.476 3.047 1.00 81.06 83 LYS A N 1
ATOM 619 C CA . LYS A 1 83 ? -4.591 2.683 3.947 1.00 81.06 83 LYS A CA 1
ATOM 620 C C . LYS A 1 83 ? -4.228 1.421 4.731 1.00 81.06 83 LYS A C 1
ATOM 622 O O . LYS A 1 83 ? -3.061 1.116 4.900 1.00 81.06 83 LYS A O 1
ATOM 627 N N . CYS A 1 84 ? -5.208 0.647 5.176 1.00 86.12 84 CYS A N 1
ATOM 628 C CA . CYS A 1 84 ? -5.024 -0.517 6.042 1.00 86.12 84 CYS A CA 1
ATOM 629 C C . CYS A 1 84 ? -5.178 -1.821 5.258 1.00 86.12 84 CYS A C 1
ATOM 631 O O . CYS A 1 84 ? -6.024 -2.661 5.571 1.00 86.12 84 CYS A O 1
ATOM 633 N N . LYS A 1 85 ? -4.402 -1.961 4.181 1.00 86.69 85 LYS A N 1
ATOM 634 C CA . LYS A 1 85 ? -4.542 -3.055 3.215 1.00 86.69 85 LYS A CA 1
ATOM 635 C C . LYS A 1 85 ? -4.293 -4.425 3.845 1.00 86.69 85 LYS A C 1
ATOM 637 O O . LYS A 1 85 ? -5.077 -5.344 3.602 1.00 86.69 85 LYS A O 1
ATOM 642 N N . ARG A 1 86 ? -3.271 -4.559 4.694 1.00 85.94 86 ARG A N 1
ATOM 643 C CA . ARG A 1 86 ? -2.988 -5.798 5.433 1.00 85.94 86 ARG A CA 1
ATOM 644 C C . ARG A 1 86 ? -4.054 -6.049 6.483 1.00 85.94 86 ARG A C 1
ATOM 646 O O . ARG A 1 86 ? -4.650 -7.123 6.500 1.00 85.94 86 ARG A O 1
ATOM 653 N N . THR A 1 87 ? -4.329 -5.060 7.329 1.00 88.44 87 THR A N 1
ATOM 654 C CA . THR A 1 87 ? -5.304 -5.207 8.420 1.00 88.44 87 THR A CA 1
ATOM 655 C C . THR A 1 87 ? -6.704 -5.546 7.897 1.00 88.44 87 THR A C 1
ATOM 657 O O . THR A 1 87 ? -7.403 -6.365 8.490 1.00 88.44 87 THR A O 1
ATOM 660 N N . CYS A 1 88 ? -7.108 -4.970 6.763 1.00 88.56 88 CYS A N 1
ATOM 661 C CA . CYS A 1 88 ? -8.398 -5.237 6.130 1.00 88.56 88 CYS A CA 1
ATOM 662 C C . CYS A 1 88 ? -8.399 -6.433 5.168 1.00 88.56 88 CYS A C 1
ATOM 664 O O . CYS A 1 88 ? -9.409 -6.653 4.496 1.00 88.56 88 CYS A O 1
ATOM 666 N N . GLY A 1 89 ? -7.303 -7.195 5.081 1.00 86.00 89 GLY A N 1
ATOM 667 C CA . GLY A 1 89 ? -7.202 -8.383 4.229 1.00 86.00 89 GLY A CA 1
ATOM 668 C C . GLY A 1 89 ? -7.359 -8.093 2.733 1.00 86.00 89 GLY A C 1
ATOM 669 O O . GLY A 1 89 ? -7.811 -8.954 1.986 1.00 86.00 89 GLY A O 1
ATOM 670 N N . ILE A 1 90 ? -7.037 -6.871 2.303 1.00 84.75 90 ILE A N 1
ATOM 671 C CA . ILE A 1 90 ? -7.018 -6.455 0.892 1.00 84.75 90 ILE A CA 1
ATOM 672 C C . ILE A 1 90 ? -5.827 -7.108 0.178 1.00 84.75 90 ILE A C 1
ATOM 674 O O . ILE A 1 90 ? -5.913 -7.417 -1.006 1.00 84.75 90 ILE A O 1
ATOM 678 N N . CYS A 1 91 ? -4.731 -7.331 0.904 1.00 83.94 91 CYS A N 1
ATOM 679 C CA . CYS A 1 91 ? -3.564 -8.068 0.440 1.00 83.94 91 CYS A CA 1
ATOM 680 C C . CYS A 1 91 ? -3.117 -9.103 1.481 1.00 83.94 91 CYS A C 1
ATOM 682 O O . CYS A 1 91 ? -3.592 -9.116 2.620 1.00 83.94 91 CYS A O 1
ATOM 684 N N . MET A 1 92 ? -2.188 -9.971 1.082 1.00 78.81 92 MET A N 1
ATOM 685 C CA . MET A 1 92 ? -1.553 -10.976 1.934 1.00 78.81 92 MET A CA 1
ATOM 686 C C . MET A 1 92 ? -0.049 -10.997 1.665 1.00 78.81 92 MET A C 1
ATOM 688 O O . MET A 1 92 ? 0.395 -10.586 0.593 1.00 78.81 92 MET A O 1
ATOM 692 N N . ASP A 1 93 ? 0.733 -11.441 2.646 1.00 78.31 93 ASP A N 1
ATOM 693 C CA . ASP A 1 93 ? 2.174 -11.606 2.464 1.00 78.31 93 ASP A CA 1
ATOM 694 C C . ASP A 1 93 ? 2.477 -12.717 1.448 1.00 78.31 93 ASP A C 1
ATOM 696 O O . ASP A 1 93 ? 1.702 -13.669 1.301 1.00 78.31 93 ASP A O 1
ATOM 700 N N . ALA A 1 94 ? 3.613 -12.600 0.751 1.00 67.88 94 ALA A N 1
ATOM 701 C CA . ALA A 1 94 ? 4.118 -13.678 -0.088 1.00 67.88 94 ALA A CA 1
ATOM 702 C C . ALA A 1 94 ? 4.280 -14.929 0.781 1.00 67.88 94 ALA A C 1
ATOM 704 O O . ALA A 1 94 ? 4.998 -14.928 1.782 1.00 67.88 94 ALA A O 1
ATOM 705 N N . THR A 1 95 ? 3.545 -15.986 0.443 1.00 66.12 95 THR A N 1
ATOM 706 C CA . THR A 1 95 ? 3.669 -17.253 1.161 1.00 66.12 95 THR A CA 1
ATOM 707 C C . THR A 1 95 ? 5.044 -17.829 0.831 1.00 66.12 95 THR A C 1
ATOM 709 O O . THR A 1 95 ? 5.315 -18.108 -0.334 1.00 66.12 95 THR A O 1
ATOM 712 N N . THR A 1 96 ? 5.910 -17.923 1.844 1.00 56.78 96 THR A N 1
ATOM 713 C CA . THR A 1 96 ? 7.268 -18.485 1.748 1.00 56.78 96 THR A CA 1
ATOM 714 C C . THR A 1 96 ? 7.252 -19.957 1.350 1.00 56.78 96 THR A C 1
ATOM 716 O O . THR A 1 96 ? 6.362 -20.689 1.844 1.00 56.78 96 THR A O 1
#

Mean predicted aligned error: 12.51 Å

Radius of gyration: 18.05 Å; Cα contacts (8 Å, |Δi|>4): 119; chains: 1; bounding box: 35×67×33 Å

Foldseek 3Di:
DDDDPDPDPPDPPPPPLPPDPPCPPQDQPPPWDFPAFDDVLDDDAQFHHTPRTTTGHDAASDDCLVVCLVCLVPPVPVVSCVRGVVSSVVHGGDDD

Solvent-accessible surface area (backbone atoms only — not comparable to full-atom values): 6061 Å² total; per-residue (Å²): 131,91,88,82,92,78,86,75,88,70,70,84,70,69,83,64,78,64,75,53,97,77,61,91,65,74,55,46,57,102,88,50,72,57,81,42,68,34,61,95,75,41,46,61,90,22,31,34,55,46,82,61,24,16,19,77,30,45,62,50,71,44,92,62,35,82,83,47,47,87,39,52,83,37,84,91,37,55,67,49,40,72,32,15,18,35,71,51,62,74,42,51,59,51,82,128

Organism: NCBI:txid1317129